Protein AF-A0A915DXM0-F1 (afdb_monomer_lite)

Structure (mmCIF, N/CA/C/O backbone):
data_AF-A0A915DXM0-F1
#
_entry.id   AF-A0A915DXM0-F1
#
loop_
_atom_site.group_PDB
_atom_site.id
_atom_site.type_symbol
_atom_site.label_atom_id
_atom_site.label_alt_id
_atom_site.label_comp_id
_atom_site.label_asym_id
_atom_site.label_entity_id
_atom_site.label_seq_id
_atom_site.pdbx_PDB_ins_code
_atom_site.Cartn_x
_atom_site.Cartn_y
_atom_site.Cartn_z
_atom_site.occupancy
_atom_site.B_iso_or_equiv
_atom_site.auth_seq_id
_atom_site.auth_comp_id
_atom_site.auth_asym_id
_atom_site.auth_atom_id
_atom_site.pdbx_PDB_model_num
ATOM 1 N N . MET A 1 1 ? 21.089 -56.680 -20.341 1.00 47.31 1 MET A N 1
ATOM 2 C CA . MET A 1 1 ? 21.696 -56.522 -18.998 1.00 47.31 1 MET A CA 1
ATOM 3 C C . MET A 1 1 ? 22.610 -55.302 -19.090 1.00 47.31 1 MET A C 1
ATOM 5 O O . MET A 1 1 ? 23.574 -55.375 -19.828 1.00 47.31 1 MET A O 1
ATOM 9 N N . ASN A 1 2 ? 22.324 -54.115 -18.555 1.00 48.62 2 ASN A N 1
ATOM 10 C CA . ASN A 1 2 ? 21.533 -53.766 -17.377 1.00 48.62 2 ASN A CA 1
ATOM 11 C C . ASN A 1 2 ? 20.703 -52.504 -17.646 1.00 48.62 2 ASN A C 1
ATOM 13 O O . ASN A 1 2 ? 21.230 -51.397 -17.695 1.00 48.62 2 ASN A O 1
ATOM 17 N N . GLU A 1 3 ? 19.397 -52.688 -17.803 1.00 43.16 3 GLU A N 1
ATOM 18 C CA . GLU A 1 3 ? 18.424 -51.603 -17.776 1.00 43.16 3 GLU A CA 1
ATOM 19 C C . GLU A 1 3 ? 17.898 -51.528 -16.343 1.00 43.16 3 GLU A C 1
ATOM 21 O O . GLU A 1 3 ? 17.049 -52.322 -15.940 1.00 43.16 3 GLU A O 1
ATOM 26 N N . ASN A 1 4 ? 18.441 -50.616 -15.536 1.00 51.75 4 ASN A N 1
ATOM 27 C CA . ASN A 1 4 ? 17.866 -50.326 -14.225 1.00 51.75 4 ASN A CA 1
ATOM 28 C C . ASN A 1 4 ? 16.610 -49.475 -14.434 1.00 51.75 4 ASN A C 1
ATOM 30 O O . ASN A 1 4 ? 16.654 -48.246 -14.466 1.00 51.75 4 ASN A O 1
ATOM 34 N N . VAL A 1 5 ? 15.479 -50.159 -14.609 1.00 52.09 5 VAL A N 1
ATOM 35 C CA . VAL A 1 5 ? 14.139 -49.573 -14.642 1.00 52.09 5 VAL A CA 1
ATOM 36 C C . VAL A 1 5 ? 13.811 -49.018 -13.254 1.00 52.09 5 VAL A C 1
ATOM 38 O O . VAL A 1 5 ? 13.288 -49.718 -12.392 1.00 52.09 5 VAL A O 1
ATOM 41 N N . ILE A 1 6 ? 14.074 -47.732 -13.030 1.00 58.22 6 ILE A N 1
ATOM 42 C CA . ILE A 1 6 ? 13.411 -46.977 -11.964 1.00 58.22 6 ILE A CA 1
ATOM 43 C C . ILE A 1 6 ? 12.188 -46.320 -12.602 1.00 58.22 6 ILE A C 1
ATOM 45 O O . ILE A 1 6 ? 12.299 -45.315 -13.298 1.00 58.22 6 ILE A O 1
ATOM 49 N N . LYS A 1 7 ? 11.031 -46.969 -12.416 1.00 54.25 7 LYS A N 1
ATOM 50 C CA . LYS A 1 7 ? 9.663 -46.468 -12.656 1.00 54.25 7 LYS A CA 1
ATOM 51 C C . LYS A 1 7 ? 9.568 -45.310 -13.665 1.00 54.25 7 LYS A C 1
ATOM 53 O O . LYS A 1 7 ? 9.412 -44.156 -13.284 1.00 54.25 7 LYS A O 1
ATOM 58 N N . GLY A 1 8 ? 9.619 -45.642 -14.955 1.00 52.88 8 GLY A N 1
ATOM 59 C CA . GLY A 1 8 ? 9.102 -44.786 -16.029 1.00 52.88 8 GLY A CA 1
ATOM 60 C C . GLY A 1 8 ? 9.855 -43.484 -16.320 1.00 52.88 8 GLY A C 1
ATOM 61 O O . GLY A 1 8 ? 9.398 -42.724 -17.169 1.00 52.88 8 GLY A O 1
ATOM 62 N N . ILE A 1 9 ? 11.001 -43.224 -15.691 1.00 53.97 9 ILE A N 1
ATOM 63 C CA . ILE A 1 9 ? 11.825 -42.054 -16.007 1.00 53.97 9 ILE A CA 1
ATOM 64 C C . ILE A 1 9 ? 13.140 -42.552 -16.600 1.00 53.97 9 ILE A C 1
ATOM 66 O O . ILE A 1 9 ? 13.944 -43.188 -15.922 1.00 53.97 9 ILE A O 1
ATOM 70 N N . LYS A 1 10 ? 13.375 -42.245 -17.880 1.00 50.38 10 LYS A N 1
ATOM 71 C CA . LYS A 1 10 ? 14.706 -42.363 -18.484 1.00 50.38 10 LYS A CA 1
ATOM 72 C C . LYS A 1 10 ? 15.613 -41.324 -17.822 1.00 50.38 10 LYS A C 1
ATOM 74 O O . LYS A 1 10 ? 15.658 -40.176 -18.257 1.00 50.38 10 LYS A O 1
ATOM 79 N N . VAL A 1 11 ? 16.303 -41.697 -16.748 1.00 54.66 11 VAL A N 1
ATOM 80 C CA . VAL A 1 11 ? 17.379 -40.87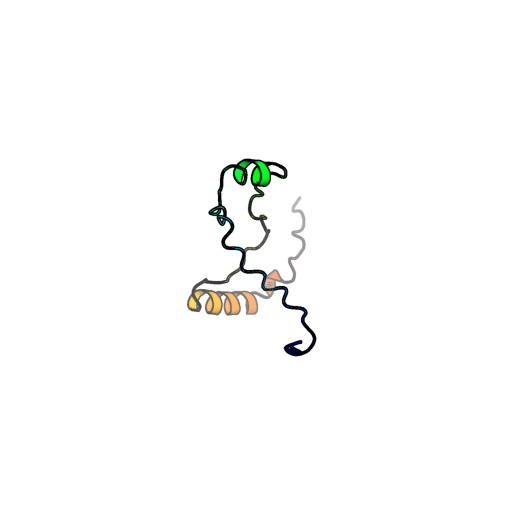2 -16.194 1.00 54.66 11 VAL A CA 1
ATOM 81 C C . VAL A 1 11 ? 18.640 -41.120 -17.019 1.00 54.66 11 VAL A C 1
ATOM 83 O O . VAL A 1 11 ? 19.354 -42.097 -16.827 1.00 54.66 11 VAL A O 1
ATOM 86 N N . ASN A 1 12 ? 18.903 -40.240 -17.986 1.00 54.25 12 ASN A N 1
ATOM 87 C CA . ASN A 1 12 ? 20.191 -40.200 -18.674 1.00 54.25 12 ASN A CA 1
ATOM 88 C C . ASN A 1 12 ? 21.236 -39.622 -17.711 1.00 54.25 12 ASN A C 1
ATOM 90 O O . ASN A 1 12 ? 21.540 -38.432 -17.755 1.00 54.25 12 ASN A O 1
ATOM 94 N N . THR A 1 13 ? 21.781 -40.440 -16.814 1.00 61.34 13 THR A N 1
ATOM 95 C CA . THR A 1 13 ? 22.931 -40.044 -15.996 1.00 61.34 13 THR A CA 1
ATOM 96 C C . THR A 1 13 ? 24.212 -40.323 -16.766 1.00 61.34 13 THR A C 1
ATOM 98 O O . THR A 1 13 ? 24.910 -41.299 -16.504 1.00 61.34 13 THR A O 1
ATOM 101 N N . VAL A 1 14 ? 24.528 -39.452 -17.721 1.00 57.12 14 VAL A N 1
ATOM 102 C CA . VAL A 1 14 ? 25.919 -39.270 -18.133 1.00 57.12 14 VAL A CA 1
ATOM 103 C C . VAL A 1 14 ? 26.476 -38.178 -17.227 1.00 57.12 14 VAL A C 1
ATOM 105 O O . VAL A 1 14 ? 26.337 -36.991 -17.512 1.00 57.12 14 VAL A O 1
ATOM 108 N N . LEU A 1 15 ? 27.048 -38.572 -16.087 1.00 61.19 15 LEU A N 1
ATOM 109 C CA . LEU A 1 15 ? 27.893 -37.682 -15.290 1.00 61.19 15 LEU A CA 1
ATOM 110 C C . LEU A 1 15 ? 29.227 -37.527 -16.027 1.00 61.19 15 LEU A C 1
ATOM 112 O O . LEU A 1 15 ? 30.248 -38.086 -15.643 1.00 61.19 15 LEU A O 1
ATOM 116 N N . ASN A 1 16 ? 29.191 -36.791 -17.136 1.00 58.78 16 ASN A N 1
ATOM 117 C CA . ASN A 1 16 ? 30.388 -36.187 -17.683 1.00 58.78 16 ASN A CA 1
ATOM 118 C C . ASN A 1 16 ? 30.743 -35.053 -16.729 1.00 58.78 16 ASN A C 1
ATOM 120 O O . ASN A 1 16 ? 30.005 -34.071 -16.648 1.00 58.78 16 ASN A O 1
ATOM 124 N N . SER A 1 17 ? 31.863 -35.182 -16.021 1.00 62.25 17 SER A N 1
ATOM 125 C CA . SER A 1 17 ? 32.520 -34.075 -15.318 1.00 62.25 17 SER A CA 1
ATOM 126 C C . SER A 1 17 ? 33.093 -33.087 -16.343 1.00 62.25 17 SER A C 1
ATOM 128 O O . SER A 1 17 ? 34.292 -32.840 -16.400 1.00 62.25 17 SER A O 1
ATOM 130 N N . ALA A 1 18 ? 32.233 -32.587 -17.226 1.00 62.84 18 ALA A N 1
ATOM 131 C CA . ALA A 1 18 ? 32.495 -31.444 -18.065 1.00 62.84 18 ALA A CA 1
ATOM 132 C C . ALA A 1 18 ? 32.199 -30.225 -17.197 1.00 62.84 18 ALA A C 1
ATOM 134 O O . ALA A 1 18 ? 31.087 -30.083 -16.689 1.00 62.84 18 ALA A O 1
ATOM 135 N N . GLU A 1 19 ? 33.236 -29.424 -16.985 1.00 68.38 19 GLU A N 1
ATOM 136 C CA . GLU A 1 19 ? 33.257 -28.161 -16.254 1.00 68.38 19 GLU A CA 1
ATOM 137 C C . GLU A 1 19 ? 31.877 -27.481 -16.203 1.00 68.38 19 GLU A C 1
ATOM 139 O O . GLU A 1 19 ? 31.350 -26.981 -17.203 1.00 68.38 19 GLU A O 1
ATOM 144 N N . PHE A 1 20 ? 31.252 -27.523 -15.024 1.00 75.62 20 PHE A N 1
ATOM 145 C CA . PHE A 1 20 ? 29.990 -26.844 -14.783 1.00 75.62 20 PHE A CA 1
ATOM 146 C C . PHE A 1 20 ? 30.276 -25.348 -14.752 1.00 75.62 20 PHE A C 1
ATOM 148 O O . PHE A 1 20 ? 31.051 -24.871 -13.926 1.00 75.62 20 PHE A O 1
ATOM 155 N N . LYS A 1 21 ? 29.670 -24.587 -15.666 1.00 76.44 21 LYS A N 1
ATOM 156 C CA . LYS A 1 21 ? 29.803 -23.136 -15.612 1.00 76.44 21 LYS A CA 1
ATOM 157 C C . LYS A 1 21 ? 29.039 -22.621 -14.402 1.00 76.44 21 LYS A C 1
ATOM 159 O O . LYS A 1 21 ? 27.809 -22.670 -14.384 1.00 76.44 21 LYS A O 1
ATOM 164 N N . GLU A 1 22 ? 29.782 -22.077 -13.450 1.00 83.62 22 GLU A N 1
ATOM 165 C CA . GLU A 1 22 ? 29.216 -21.395 -12.296 1.00 83.62 22 GLU A CA 1
ATOM 166 C C . GLU A 1 22 ? 28.198 -20.322 -12.743 1.00 83.62 22 GLU A C 1
ATOM 168 O O . GLU A 1 22 ? 28.392 -19.643 -13.765 1.00 83.62 22 GLU A O 1
ATOM 173 N N . PRO A 1 23 ? 27.072 -20.164 -12.030 1.00 85.38 23 PRO A N 1
ATOM 174 C CA . PRO A 1 23 ? 26.023 -19.225 -12.407 1.00 85.38 23 PRO A CA 1
ATOM 175 C C . PRO A 1 23 ? 26.557 -17.786 -12.500 1.00 85.38 23 PRO A C 1
ATOM 177 O O . PRO A 1 23 ? 27.200 -17.275 -11.587 1.00 85.38 23 PRO A O 1
ATOM 180 N N . HIS A 1 24 ? 26.255 -17.098 -13.608 1.00 87.69 24 HIS A N 1
ATOM 181 C CA . HIS A 1 24 ? 26.784 -15.762 -13.903 1.00 87.69 24 HIS A CA 1
ATOM 182 C C . HIS A 1 24 ? 25.669 -14.727 -14.127 1.00 87.69 24 HIS A C 1
ATOM 184 O O . HIS A 1 24 ? 24.729 -14.949 -14.897 1.00 87.69 24 HIS A O 1
ATOM 190 N N . HIS A 1 25 ? 25.787 -13.559 -13.484 1.00 93.62 25 HIS A N 1
ATOM 191 C CA . HIS A 1 25 ? 24.742 -12.523 -13.459 1.00 93.62 25 HIS A CA 1
ATOM 192 C C . HIS A 1 25 ? 24.836 -11.472 -14.584 1.00 93.62 25 HIS A C 1
ATOM 194 O O . HIS A 1 25 ? 23.972 -10.607 -14.698 1.00 93.62 25 HIS A O 1
ATOM 200 N N . HIS A 1 26 ? 25.832 -11.552 -15.469 1.00 94.25 26 HIS A N 1
ATOM 201 C CA . HIS A 1 26 ? 26.146 -10.488 -16.438 1.00 94.25 26 HIS A CA 1
ATOM 202 C C . HIS A 1 26 ? 25.018 -10.091 -17.397 1.00 94.25 26 HIS A C 1
ATOM 204 O O . HIS A 1 26 ? 24.921 -8.934 -17.790 1.00 94.25 26 HIS A O 1
ATOM 210 N N . ASN A 1 27 ? 24.136 -11.022 -17.762 1.00 94.50 27 ASN A N 1
ATOM 211 C CA . ASN A 1 27 ? 23.021 -10.731 -18.667 1.00 94.50 27 ASN A CA 1
ATOM 212 C C . ASN A 1 27 ? 21.676 -10.569 -17.937 1.00 94.50 27 ASN A C 1
ATOM 214 O O . ASN A 1 27 ? 20.647 -10.508 -18.602 1.00 94.50 27 ASN A O 1
ATOM 218 N N . GLN A 1 28 ? 21.642 -10.545 -16.600 1.00 94.81 28 GLN A N 1
ATOM 219 C CA . GLN A 1 28 ? 20.370 -10.445 -15.869 1.00 94.81 28 GLN A CA 1
ATOM 220 C C . GLN A 1 28 ? 19.803 -9.031 -15.957 1.00 94.81 28 GLN A C 1
ATOM 222 O O . GLN A 1 28 ? 18.725 -8.864 -16.514 1.00 94.81 28 GLN A O 1
ATOM 227 N N . ASN A 1 29 ? 20.601 -8.006 -15.635 1.00 95.31 29 ASN A N 1
ATOM 228 C CA . ASN A 1 29 ? 20.178 -6.607 -15.770 1.00 95.31 29 ASN A CA 1
ATOM 229 C C . ASN A 1 29 ? 19.666 -6.303 -17.190 1.00 95.31 29 ASN A C 1
ATOM 231 O O . ASN A 1 29 ? 18.611 -5.704 -17.379 1.00 95.31 29 ASN A O 1
ATOM 235 N N . LYS A 1 30 ? 20.362 -6.785 -18.229 1.00 96.06 30 LYS A N 1
ATOM 236 C CA . LYS A 1 30 ? 19.920 -6.576 -19.615 1.00 96.06 30 LYS A CA 1
ATOM 237 C C . LYS A 1 30 ? 18.560 -7.221 -19.907 1.00 96.06 30 LYS A C 1
ATOM 239 O O . LYS A 1 30 ? 17.829 -6.686 -20.733 1.00 96.06 30 LYS A O 1
ATOM 244 N N . LYS A 1 31 ? 18.226 -8.357 -19.284 1.00 95.69 31 LYS A N 1
ATOM 245 C CA . LYS A 1 31 ? 16.919 -9.022 -19.424 1.00 95.69 31 LYS A CA 1
ATOM 246 C C . LYS A 1 31 ? 15.838 -8.316 -18.612 1.00 95.69 31 LYS A C 1
ATOM 248 O O . LYS A 1 31 ? 14.776 -8.049 -19.166 1.00 95.69 31 LYS A O 1
ATOM 253 N N . ASP A 1 32 ? 16.133 -7.963 -17.366 1.00 96.12 32 ASP A N 1
ATOM 254 C CA . ASP A 1 32 ? 15.190 -7.316 -16.445 1.00 96.12 32 ASP A CA 1
ATOM 255 C C . ASP A 1 32 ? 14.697 -5.973 -16.999 1.00 96.12 32 ASP A C 1
ATOM 257 O O . ASP A 1 32 ? 13.532 -5.603 -16.861 1.00 96.12 32 ASP A O 1
ATOM 261 N N . HIS A 1 33 ? 15.569 -5.266 -17.720 1.00 97.06 33 HIS A N 1
ATOM 262 C CA . HIS A 1 33 ? 15.243 -3.994 -18.351 1.00 97.06 33 HIS A CA 1
ATOM 263 C C . HIS A 1 33 ? 14.635 -4.104 -19.763 1.00 97.06 33 HIS A C 1
ATOM 265 O O . HIS A 1 33 ? 14.251 -3.071 -20.304 1.00 97.06 33 HIS A O 1
ATOM 271 N N . ARG A 1 34 ? 14.476 -5.300 -20.364 1.00 96.50 34 ARG A N 1
ATOM 272 C CA . ARG A 1 34 ? 13.817 -5.429 -21.690 1.00 96.50 34 ARG A CA 1
ATOM 273 C C . ARG A 1 34 ? 12.357 -4.994 -21.658 1.00 96.50 34 ARG A C 1
ATOM 275 O O . ARG A 1 34 ? 11.915 -4.282 -22.549 1.00 96.50 34 ARG A O 1
ATOM 282 N N . ASN A 1 35 ? 11.640 -5.417 -20.620 1.00 94.75 35 ASN A N 1
ATOM 283 C CA . ASN A 1 35 ? 10.239 -5.053 -20.389 1.00 94.75 35 ASN A CA 1
ATOM 284 C C . ASN A 1 35 ? 10.102 -3.950 -19.323 1.00 94.75 35 ASN A C 1
ATOM 286 O O . ASN A 1 35 ? 9.009 -3.446 -19.075 1.00 94.75 35 ASN A O 1
ATOM 290 N N . GLY A 1 36 ? 11.227 -3.566 -18.714 1.00 95.88 36 GLY A N 1
ATOM 291 C CA . GLY A 1 36 ? 11.294 -2.630 -17.603 1.00 95.88 36 GLY A CA 1
ATOM 292 C C . GLY A 1 36 ? 10.939 -3.270 -16.260 1.00 95.88 36 GLY A C 1
ATOM 293 O O . GLY A 1 36 ? 10.146 -4.203 -16.160 1.00 95.88 36 GLY A O 1
ATOM 294 N N . ILE A 1 37 ? 11.517 -2.718 -15.193 1.00 95.88 37 ILE A N 1
ATOM 295 C CA . ILE A 1 37 ? 11.189 -3.105 -13.819 1.00 95.88 37 ILE A CA 1
ATOM 296 C C . ILE A 1 37 ? 9.897 -2.385 -13.422 1.00 95.88 37 ILE A C 1
ATOM 298 O O . ILE A 1 37 ? 9.881 -1.169 -13.208 1.00 95.88 37 ILE A O 1
ATOM 302 N N . HIS A 1 38 ? 8.795 -3.128 -13.342 1.00 95.31 38 HIS A N 1
ATOM 303 C CA . HIS A 1 38 ? 7.502 -2.562 -12.972 1.00 95.31 38 HIS A CA 1
ATOM 304 C C . HIS A 1 38 ? 7.438 -2.200 -11.485 1.00 95.31 38 HIS A C 1
ATOM 306 O O . HIS A 1 38 ? 7.883 -2.940 -10.609 1.00 95.31 38 HIS A O 1
ATOM 312 N N . LYS A 1 39 ? 6.825 -1.050 -11.198 1.00 95.25 39 LYS A N 1
ATOM 313 C CA . LYS A 1 39 ? 6.518 -0.620 -9.829 1.00 95.25 39 LYS A CA 1
ATOM 314 C C . LYS A 1 39 ? 5.343 -1.440 -9.277 1.00 95.25 39 LYS A C 1
ATOM 316 O O . LYS A 1 39 ? 4.478 -1.842 -10.058 1.00 95.25 39 LYS A O 1
ATOM 321 N N . PRO A 1 40 ? 5.252 -1.646 -7.949 1.00 94.31 40 PRO A N 1
ATOM 322 C CA . PRO A 1 40 ? 4.085 -2.288 -7.357 1.00 94.31 40 PRO A CA 1
ATOM 323 C C . PRO A 1 40 ? 2.812 -1.499 -7.688 1.00 94.31 40 PRO A C 1
ATOM 325 O O . PRO A 1 40 ? 2.801 -0.263 -7.662 1.00 94.31 40 PRO A O 1
ATOM 328 N N . ALA A 1 41 ? 1.734 -2.217 -8.000 1.00 93.56 41 ALA A N 1
ATOM 329 C CA . ALA A 1 41 ? 0.464 -1.607 -8.365 1.00 93.56 41 ALA A CA 1
ATOM 330 C C . ALA A 1 41 ? -0.122 -0.801 -7.193 1.00 93.56 41 ALA A C 1
ATOM 332 O O . ALA A 1 41 ? -0.199 -1.277 -6.059 1.00 93.56 41 ALA A O 1
ATOM 333 N N . ARG A 1 42 ? -0.574 0.425 -7.476 1.00 92.88 42 ARG A N 1
ATOM 334 C CA . ARG A 1 42 ? -1.291 1.260 -6.506 1.00 92.88 42 ARG A CA 1
ATOM 335 C C . ARG A 1 42 ? -2.771 0.892 -6.514 1.00 92.88 42 ARG A C 1
ATOM 337 O O . ARG A 1 42 ? -3.439 1.043 -7.531 1.00 92.88 42 ARG A O 1
ATOM 344 N N . GLN A 1 43 ? -3.285 0.437 -5.377 1.00 93.62 43 GLN A N 1
ATOM 345 C CA . GLN A 1 43 ? -4.707 0.150 -5.184 1.00 93.62 43 GLN A CA 1
ATOM 346 C C . GLN A 1 43 ? -5.377 1.287 -4.404 1.00 93.62 43 GLN A C 1
ATOM 348 O O . GLN A 1 43 ? -4.752 1.891 -3.534 1.00 93.62 43 GLN A O 1
ATOM 353 N N . ARG A 1 44 ? -6.663 1.557 -4.685 1.00 94.25 44 ARG A N 1
ATOM 354 C CA . ARG A 1 44 ? -7.468 2.552 -3.942 1.00 94.25 44 ARG A CA 1
ATOM 355 C C . ARG A 1 44 ? -7.518 2.240 -2.443 1.00 94.25 44 ARG A C 1
ATOM 357 O O . ARG A 1 44 ? -7.493 3.153 -1.626 1.00 94.25 44 ARG A O 1
ATOM 364 N N . TYR A 1 45 ? -7.585 0.955 -2.098 1.00 92.88 45 TYR A N 1
ATOM 365 C CA . TYR A 1 45 ? -7.588 0.468 -0.724 1.00 92.88 45 TYR A CA 1
ATOM 366 C C . TYR A 1 45 ? -6.414 -0.489 -0.527 1.00 92.88 45 TYR A C 1
ATOM 368 O O . TYR A 1 45 ? -6.247 -1.425 -1.304 1.00 92.88 45 TYR A O 1
ATOM 376 N N . GLN A 1 46 ? -5.607 -0.248 0.504 1.00 92.12 46 GLN A N 1
ATOM 377 C CA . GLN A 1 46 ? -4.482 -1.111 0.862 1.00 92.12 46 GLN A CA 1
ATOM 378 C C . GLN A 1 46 ? -4.941 -2.306 1.707 1.00 92.12 46 GLN A C 1
ATOM 380 O O . GLN A 1 46 ? -5.961 -2.249 2.399 1.00 92.12 46 GLN A O 1
ATOM 385 N N . SER A 1 47 ? -4.160 -3.389 1.694 1.00 93.75 47 SER A N 1
ATOM 386 C CA . SER A 1 47 ? -4.402 -4.537 2.570 1.00 93.75 47 SER A CA 1
ATOM 387 C C . SER A 1 47 ? -4.186 -4.166 4.038 1.00 93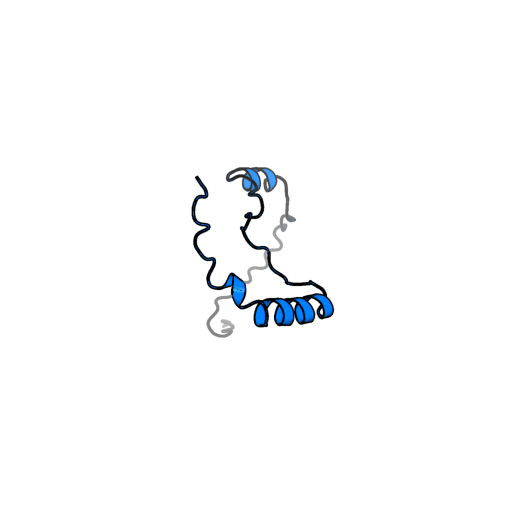.75 47 SER A C 1
ATOM 389 O O . SER A 1 47 ? -3.174 -3.559 4.371 1.00 93.75 47 SER A O 1
ATOM 391 N N . MET A 1 48 ? -5.061 -4.629 4.935 1.00 94.56 48 MET A N 1
ATOM 392 C CA . MET A 1 48 ? -4.884 -4.462 6.388 1.00 94.56 48 MET A CA 1
ATOM 393 C C . MET A 1 48 ? -4.050 -5.587 7.037 1.00 94.56 48 MET A C 1
ATOM 395 O O . MET A 1 48 ? -4.100 -5.786 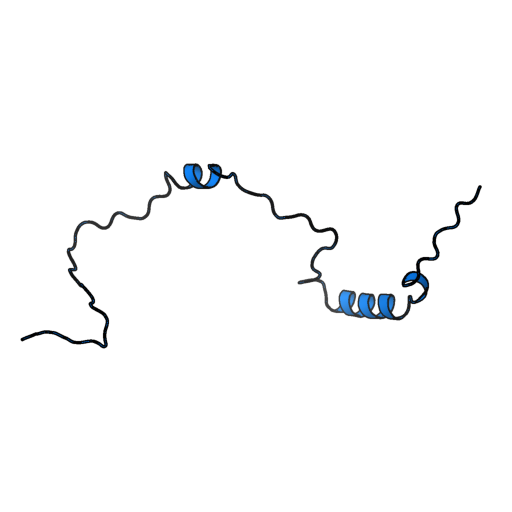8.250 1.00 94.56 48 MET A O 1
ATOM 399 N N . LYS A 1 49 ? -3.310 -6.367 6.237 1.00 95.12 49 LYS A N 1
ATOM 400 C CA . LYS A 1 49 ? -2.463 -7.462 6.729 1.00 95.12 49 LYS A CA 1
ATOM 401 C C . LYS A 1 49 ? -1.284 -6.876 7.513 1.00 95.12 49 LYS A C 1
ATOM 403 O O . LYS A 1 49 ? -0.603 -5.992 7.011 1.00 95.12 49 LYS A O 1
ATOM 408 N N . GLY A 1 50 ? -1.052 -7.377 8.727 1.00 96.31 50 GLY A N 1
ATOM 409 C CA . GLY A 1 50 ? 0.004 -6.879 9.619 1.00 96.31 50 GLY A CA 1
ATOM 410 C C . GLY A 1 50 ? -0.385 -5.654 10.456 1.00 96.31 50 GLY A C 1
ATOM 411 O O . GLY A 1 50 ? 0.435 -5.169 11.226 1.00 96.31 50 GLY A O 1
ATOM 412 N N . VAL A 1 51 ? -1.624 -5.167 10.344 1.00 96.31 51 VAL A N 1
ATOM 413 C CA . VAL A 1 51 ? -2.149 -4.121 11.232 1.00 96.31 51 VAL A CA 1
ATOM 414 C C . VAL A 1 51 ? -2.492 -4.725 12.597 1.00 96.31 51 VAL A C 1
ATOM 416 O O . VAL A 1 51 ? -2.999 -5.845 12.670 1.00 96.31 51 VAL A O 1
ATOM 419 N N . ASP A 1 52 ? -2.241 -3.971 13.669 1.00 97.19 52 ASP A N 1
ATOM 420 C CA . ASP A 1 52 ? -2.513 -4.379 15.051 1.00 97.19 52 ASP A CA 1
ATOM 421 C C . ASP A 1 52 ? -3.956 -4.913 15.223 1.00 97.19 52 ASP A C 1
ATOM 423 O O . ASP A 1 52 ? -4.930 -4.210 14.906 1.00 97.19 52 ASP A O 1
ATOM 427 N N . PRO A 1 53 ? -4.132 -6.134 15.764 1.00 96.94 53 PRO A N 1
ATOM 428 C CA . PRO A 1 53 ? -5.443 -6.689 16.075 1.00 96.94 53 PRO A CA 1
ATOM 429 C C . PRO A 1 53 ? -6.344 -5.767 16.907 1.00 96.94 53 PRO A C 1
ATOM 431 O O . PRO A 1 53 ? -7.560 -5.770 16.694 1.00 96.94 53 PRO A O 1
ATOM 434 N N . LYS A 1 54 ? -5.803 -4.957 17.831 1.00 97.62 54 LYS A N 1
ATOM 435 C CA . LYS A 1 54 ? -6.608 -4.025 18.643 1.00 97.62 54 LYS A CA 1
ATOM 436 C C . LYS A 1 54 ? -7.260 -2.954 17.771 1.00 97.62 54 LYS A C 1
ATOM 438 O O . LYS A 1 54 ? -8.464 -2.706 17.893 1.00 97.62 54 LYS A O 1
ATOM 443 N N . PHE A 1 55 ? -6.496 -2.383 16.842 1.00 96.62 55 PHE A N 1
ATOM 444 C CA . PHE A 1 55 ? -7.012 -1.435 15.860 1.00 96.62 55 PHE A CA 1
ATOM 445 C C . PHE A 1 55 ? -8.076 -2.078 14.964 1.00 96.62 55 PHE A C 1
ATOM 447 O O . PHE A 1 55 ? -9.151 -1.509 14.772 1.00 96.62 55 PHE A O 1
ATOM 454 N N . LEU A 1 56 ? -7.828 -3.297 14.474 1.00 95.38 56 LEU A N 1
ATOM 455 C CA . LEU A 1 56 ? -8.778 -4.013 13.617 1.00 95.38 56 LEU A CA 1
ATOM 456 C C . LEU A 1 56 ? -10.097 -4.319 14.334 1.00 95.38 56 LEU A C 1
ATOM 458 O O . LEU A 1 56 ? -11.170 -4.170 13.745 1.00 95.38 56 LEU A O 1
ATOM 462 N N . ARG A 1 57 ? -10.045 -4.705 15.614 1.00 96.06 57 ARG A N 1
ATOM 463 C CA . ARG A 1 57 ? -11.243 -4.922 16.442 1.00 96.06 57 ARG A CA 1
ATOM 464 C C . ARG A 1 57 ? -12.056 -3.639 16.580 1.00 96.06 57 ARG A C 1
ATOM 466 O O . ARG A 1 57 ? -13.263 -3.672 16.348 1.00 96.06 57 ARG A O 1
ATOM 473 N N . ASN A 1 58 ? -11.401 -2.520 16.883 1.00 95.31 58 ASN A N 1
ATOM 474 C CA . ASN A 1 58 ? -12.072 -1.227 16.988 1.00 95.31 58 ASN A CA 1
ATOM 475 C C . ASN A 1 58 ? -12.691 -0.789 15.650 1.00 95.31 58 ASN A C 1
ATOM 477 O O . ASN A 1 58 ? -13.868 -0.437 15.593 1.00 95.31 58 ASN A O 1
ATOM 481 N N . LEU A 1 59 ? -11.937 -0.897 14.551 1.00 93.44 59 LEU A N 1
ATOM 482 C CA . LEU A 1 59 ? -12.409 -0.534 13.215 1.00 93.44 59 LEU A CA 1
ATOM 483 C C . LEU A 1 59 ? -13.645 -1.343 12.801 1.00 93.44 59 LEU A C 1
ATOM 485 O O . LEU A 1 59 ? -14.568 -0.793 12.198 1.00 93.44 59 LEU A O 1
ATOM 489 N N . ARG A 1 60 ? -13.686 -2.640 13.134 1.00 92.69 60 ARG A N 1
ATOM 490 C CA . ARG A 1 60 ? -14.849 -3.503 12.872 1.00 92.69 60 ARG A CA 1
ATOM 491 C C . ARG A 1 60 ? -16.094 -3.008 13.605 1.00 92.69 60 ARG A C 1
ATOM 493 O O . ARG A 1 60 ? -17.155 -2.932 12.989 1.00 92.69 60 ARG A O 1
ATOM 500 N N . TYR A 1 61 ? -15.977 -2.649 14.882 1.00 93.06 61 TYR A N 1
ATOM 501 C CA . TYR A 1 61 ? -17.112 -2.142 15.658 1.00 93.06 61 TYR A CA 1
ATOM 502 C C . TYR A 1 61 ? -17.568 -0.756 15.197 1.00 93.06 61 TYR A C 1
ATOM 504 O O . TYR A 1 61 ? -18.767 -0.545 15.020 1.00 93.06 61 TYR A O 1
ATOM 512 N N . ALA A 1 62 ? -16.630 0.149 14.907 1.00 91.12 62 ALA A N 1
ATOM 513 C CA . ALA A 1 62 ? -16.938 1.466 14.357 1.00 91.12 62 ALA A CA 1
ATOM 514 C C . ALA A 1 62 ? -17.704 1.358 13.027 1.00 91.12 62 ALA A C 1
ATOM 516 O O . ALA A 1 62 ? -18.771 1.950 12.870 1.00 91.12 62 ALA A O 1
ATOM 517 N N . LYS A 1 63 ? -17.219 0.533 12.087 1.00 88.38 63 LYS A N 1
ATOM 518 C CA . LYS A 1 63 ? -17.893 0.303 10.798 1.00 88.38 63 LYS A CA 1
ATOM 519 C C . LYS A 1 63 ? -19.275 -0.337 10.955 1.00 88.38 63 LYS A C 1
ATOM 521 O O . LYS A 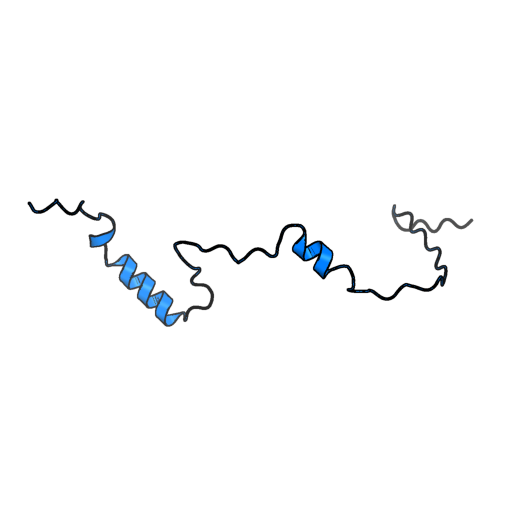1 63 ? -20.190 0.038 10.230 1.00 88.38 63 LYS A O 1
ATOM 526 N N . LYS A 1 64 ? -19.439 -1.277 11.894 1.00 88.06 64 LYS A N 1
ATOM 527 C CA . LYS A 1 64 ? -20.717 -1.965 12.149 1.00 88.06 64 LYS A CA 1
ATOM 528 C C . LYS A 1 64 ? -21.810 -1.010 12.644 1.00 88.06 64 LYS A C 1
ATOM 530 O O . LYS A 1 64 ? -22.965 -1.153 12.248 1.00 88.06 64 LYS A O 1
ATOM 535 N N . ASN A 1 65 ? -21.449 -0.061 13.505 1.00 85.12 65 ASN A N 1
ATOM 536 C CA . ASN A 1 65 ? -22.410 0.825 14.168 1.00 85.12 65 ASN A CA 1
ATOM 537 C C . ASN A 1 65 ? -22.616 2.163 13.433 1.00 85.12 65 ASN A C 1
ATOM 539 O O . ASN A 1 65 ? -23.643 2.809 13.625 1.00 85.12 65 ASN A O 1
ATOM 543 N N . ASN A 1 66 ? -21.725 2.540 12.510 1.00 81.75 66 ASN A N 1
ATOM 544 C CA . ASN A 1 66 ? -21.882 3.711 11.639 1.00 81.75 66 ASN A CA 1
ATOM 545 C C . ASN A 1 66 ? -22.797 3.440 10.424 1.00 81.75 66 ASN A C 1
ATOM 547 O O . ASN A 1 66 ? -22.419 3.666 9.273 1.00 81.75 66 ASN A O 1
ATOM 551 N N . LYS A 1 67 ? -24.038 2.991 10.666 1.00 66.88 67 LYS A N 1
ATOM 552 C CA . LYS A 1 67 ? -25.033 2.690 9.610 1.00 66.88 67 LYS A CA 1
ATOM 553 C C . LYS A 1 67 ? -25.438 3.908 8.761 1.00 66.88 67 LYS A C 1
ATOM 555 O O . LYS A 1 67 ? -25.947 3.732 7.660 1.00 66.88 67 LYS A O 1
ATOM 560 N N . ARG A 1 68 ? -25.167 5.135 9.229 1.00 57.84 68 ARG A N 1
ATOM 561 C CA . ARG A 1 68 ? -25.482 6.393 8.521 1.00 57.84 68 ARG A CA 1
ATOM 562 C C . ARG A 1 68 ? -24.666 6.624 7.239 1.00 57.84 68 ARG A C 1
ATOM 564 O O . ARG A 1 68 ? -25.022 7.505 6.472 1.00 57.84 68 ARG A O 1
ATOM 571 N N . HIS A 1 69 ? -23.604 5.850 6.999 1.00 52.69 69 HIS A N 1
ATOM 572 C CA . HIS A 1 69 ? -22.733 6.003 5.823 1.00 52.69 69 HIS A CA 1
ATOM 573 C C . HIS A 1 69 ? -22.875 4.890 4.770 1.00 52.69 69 HIS A C 1
ATOM 575 O O . HIS A 1 69 ? -22.198 4.948 3.749 1.00 52.69 69 HIS A O 1
ATOM 581 N N . GLN A 1 70 ? -23.719 3.874 4.994 1.00 54.09 70 GLN A N 1
ATOM 582 C CA . GLN A 1 70 ? -23.987 2.832 3.984 1.00 54.09 70 GLN A CA 1
ATOM 583 C C . GLN A 1 70 ? -24.927 3.350 2.881 1.00 54.09 70 GLN A C 1
ATOM 585 O O . GLN A 1 70 ? -24.784 2.977 1.723 1.00 54.09 70 GLN A O 1
ATOM 590 N N . HIS A 1 71 ? -25.813 4.286 3.232 1.00 49.78 71 HIS A N 1
ATOM 591 C CA . HIS A 1 71 ? -26.521 5.149 2.292 1.00 49.78 71 HIS A CA 1
ATOM 592 C C . HIS A 1 71 ? -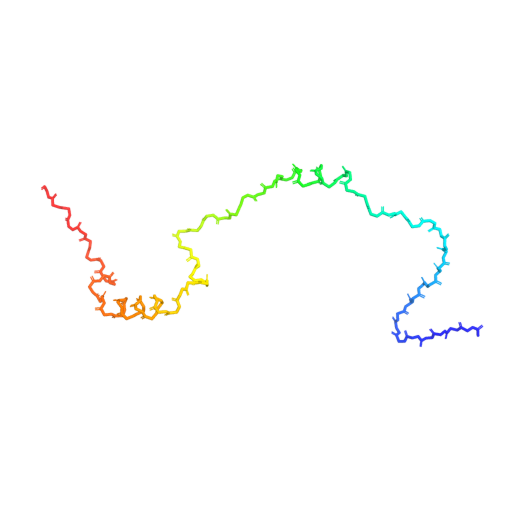25.938 6.552 2.434 1.00 49.78 71 HIS A C 1
ATOM 594 O O . HIS A 1 71 ? -26.398 7.342 3.257 1.00 49.78 71 HIS A O 1
ATOM 600 N N . ALA A 1 72 ? -24.879 6.861 1.686 1.00 50.28 72 ALA A N 1
ATOM 601 C CA . ALA A 1 72 ? -24.571 8.257 1.427 1.00 50.28 72 ALA A CA 1
ATOM 602 C C . ALA A 1 72 ? -25.798 8.834 0.710 1.00 50.28 72 ALA A C 1
ATOM 604 O O . ALA A 1 72 ? -26.038 8.518 -0.453 1.00 50.28 72 ALA A O 1
ATOM 605 N N . GLN A 1 73 ? -26.610 9.607 1.433 1.00 52.75 73 GLN A N 1
ATOM 606 C CA . GLN A 1 73 ? -27.530 10.550 0.809 1.00 52.75 73 GLN A CA 1
ATOM 607 C C . GLN A 1 73 ? -26.714 11.288 -0.263 1.00 52.75 73 GLN A C 1
ATOM 609 O O . GLN A 1 73 ? -25.596 11.719 0.067 1.00 52.75 73 GLN A O 1
ATOM 614 N N . PRO A 1 74 ? -27.180 11.391 -1.524 1.00 51.81 74 PRO A N 1
ATOM 615 C CA . PRO A 1 74 ? -26.546 12.304 -2.458 1.00 51.81 74 PRO A CA 1
ATOM 616 C C . PRO A 1 74 ? -26.537 13.645 -1.736 1.00 51.81 74 PRO A C 1
ATOM 618 O O . PRO A 1 74 ? -27.570 14.071 -1.221 1.00 51.81 74 PRO A O 1
ATOM 621 N N . LEU A 1 75 ? -25.362 14.243 -1.557 1.00 55.78 75 LEU A N 1
ATOM 622 C CA . LEU A 1 75 ? -25.293 15.577 -0.989 1.00 55.78 75 LEU A CA 1
ATOM 623 C C . LEU A 1 75 ? -26.030 16.473 -1.980 1.00 55.78 75 LEU A C 1
ATOM 625 O O . LEU A 1 75 ? -25.478 16.808 -3.024 1.00 55.78 75 LEU A O 1
ATOM 629 N N . GLU A 1 76 ? -27.296 16.759 -1.676 1.00 53.28 76 GLU A N 1
ATOM 630 C CA . GLU A 1 76 ? -28.121 17.765 -2.329 1.00 53.28 76 GLU A CA 1
ATO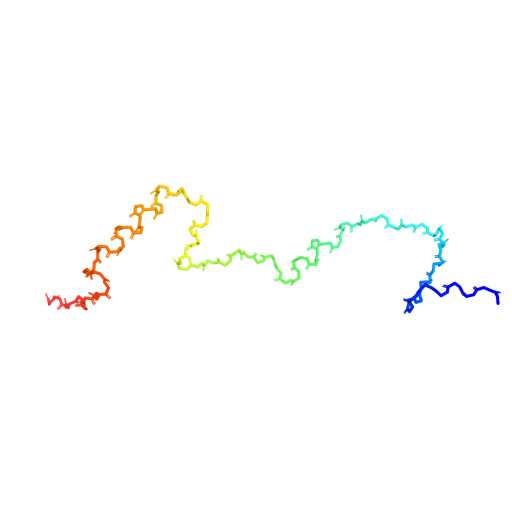M 631 C C . GLU A 1 76 ? -27.220 18.981 -2.567 1.00 53.28 76 GLU A C 1
ATOM 633 O O . GLU A 1 76 ? -26.638 19.531 -1.620 1.00 53.28 76 GLU A O 1
ATOM 638 N N . SER A 1 77 ? -27.032 19.337 -3.837 1.00 57.94 77 SER A N 1
ATOM 639 C CA . SER A 1 77 ? -26.323 20.542 -4.244 1.00 57.94 77 SER A CA 1
ATOM 640 C C . SER A 1 77 ? -27.038 21.730 -3.614 1.00 57.94 77 SER A C 1
ATOM 642 O O . SER A 1 77 ? -28.106 22.133 -4.071 1.00 57.94 77 SER A O 1
ATOM 644 N N . LYS A 1 78 ? -26.484 22.259 -2.525 1.00 55.25 78 LYS A N 1
ATOM 645 C CA . LYS A 1 78 ? -26.932 23.535 -1.973 1.00 55.25 78 LYS A CA 1
ATOM 646 C C . LYS A 1 78 ? -26.578 24.610 -2.997 1.00 55.25 78 LYS A C 1
ATOM 648 O O . LYS A 1 78 ? -25.410 24.715 -3.373 1.00 55.25 78 LYS A O 1
ATOM 653 N N . ALA A 1 79 ? -27.630 25.270 -3.479 1.00 50.09 79 ALA A N 1
ATOM 654 C CA . ALA A 1 79 ? -27.610 26.406 -4.392 1.00 50.09 79 ALA A CA 1
ATOM 655 C C . ALA A 1 79 ? -26.733 27.553 -3.875 1.00 50.09 79 ALA A C 1
ATOM 657 O O . ALA A 1 79 ? -26.608 27.680 -2.633 1.00 50.09 79 ALA A O 1
#

Radius of gyration: 30.45 Å; chains: 1; bounding box: 61×83×40 Å

Sequence (79 aa):
MNENVIKGIKVNTVLNSAEFKEPHHHNQNKKDHRNGIHKPARQRYQSMKGVDPKFLRNLRYAKKNNKRHQHAQPLESKA

pLDDT: mean 77.47, std 19.21, range [43.16, 97.62]

Foldseek 3Di:
DDDPDPDPDPPPPPPPVPPDPDDDCVCVVVVCPPVHDDDPDDDPDDDCPPPDPVVVVVVVVVVVPPPVPVDPDPPPPDD

Secondary structure (DSSP, 8-state):
------TT-----------------TTHHHHHTTS--PPPPPPSS---TTS-HHHHHHHHHHHHH-GGGTS--------

Organism: NCBI:txid166011

InterPro domains:
  IPR002673 Large ribosomal subunit protein eL29 [PF01779] (25-58)
  IPR002673 Large ribosomal subunit protein eL29 [PTHR12884] (18-72)